Protein AF-A0A6B8VX90-F1 (afdb_monomer)

pLDDT: mean 87.89, std 7.4, range [51.25, 94.88]

InterPro domains:
  IPR025962 SdpI/YhfL-like [PF13630] (30-97)

Foldseek 3Di:
DVVLLVVLQVLLVLLQCLQPPQLVDQPVPDDYLDDCLLNVDRQLVNQLSPQCNVLSNVLSVLSVVVSVCCVVVVNPCDPVNSVVSVVVSVVSVVVSNVSSSVRSVVRVVVVVD

Structure (mmCIF, N/CA/C/O backbone):
data_AF-A0A6B8VX90-F1
#
_entry.id   AF-A0A6B8VX90-F1
#
loop_
_atom_site.group_PDB
_atom_site.id
_atom_site.type_symbol
_atom_site.label_atom_id
_atom_site.label_alt_id
_atom_site.label_comp_id
_atom_site.label_asym_id
_atom_site.label_entity_id
_atom_site.label_seq_id
_atom_site.pdbx_PDB_ins_code
_atom_site.Cartn_x
_atom_site.Cartn_y
_atom_site.Cartn_z
_a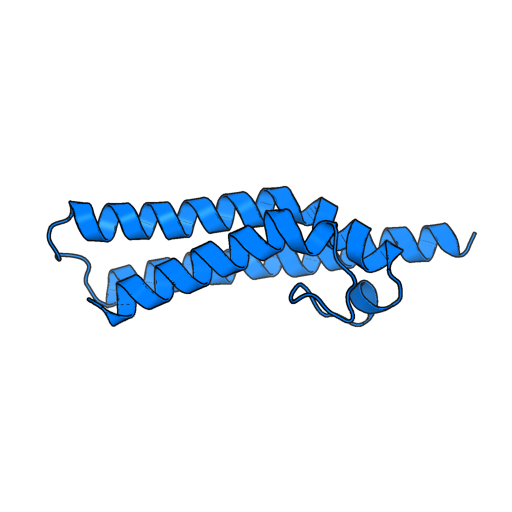tom_site.occupancy
_atom_site.B_iso_or_equiv
_atom_site.auth_seq_id
_atom_site.auth_comp_id
_atom_site.auth_asym_id
_atom_site.auth_atom_id
_atom_site.pdbx_PDB_model_num
ATOM 1 N N . MET A 1 1 ? -12.477 -4.027 19.685 1.00 77.56 1 MET A N 1
ATOM 2 C CA . MET A 1 1 ? -11.740 -2.747 19.701 1.00 77.56 1 MET A CA 1
ATOM 3 C C . MET A 1 1 ? -10.265 -2.928 19.371 1.00 77.56 1 MET A C 1
ATOM 5 O O . MET A 1 1 ? -9.896 -2.528 18.281 1.00 77.56 1 MET A O 1
ATOM 9 N N . ILE A 1 2 ? -9.462 -3.608 20.207 1.00 87.50 2 ILE A N 1
ATOM 10 C CA . ILE A 1 2 ? -8.032 -3.877 19.923 1.00 87.50 2 ILE A CA 1
ATOM 11 C C . ILE A 1 2 ? -7.839 -4.471 18.522 1.00 87.50 2 ILE A C 1
ATOM 13 O O . ILE A 1 2 ? -7.046 -3.961 17.744 1.00 87.50 2 ILE A O 1
ATOM 17 N N . PHE A 1 3 ? -8.643 -5.476 18.161 1.00 90.00 3 PHE A N 1
ATOM 18 C CA . PHE A 1 3 ? -8.629 -6.063 16.819 1.00 90.00 3 PHE A CA 1
ATOM 19 C C . PHE A 1 3 ? -8.833 -5.032 15.691 1.00 90.00 3 PHE A C 1
ATOM 21 O O . PHE A 1 3 ? -8.099 -5.045 14.707 1.00 90.00 3 PHE A O 1
ATOM 28 N N . MET A 1 4 ? -9.793 -4.113 15.840 1.00 90.31 4 MET A N 1
ATOM 29 C CA . MET A 1 4 ? -10.084 -3.081 14.836 1.00 90.31 4 MET A CA 1
ATOM 30 C C . MET A 1 4 ? -8.928 -2.086 14.729 1.00 90.31 4 MET A C 1
ATOM 32 O O . MET A 1 4 ? -8.474 -1.796 13.627 1.00 90.31 4 MET A O 1
ATOM 36 N N . THR A 1 5 ? -8.409 -1.625 15.870 1.00 91.62 5 THR A N 1
ATOM 37 C CA . THR A 1 5 ? -7.238 -0.745 15.953 1.00 91.62 5 THR A CA 1
ATOM 38 C C . THR A 1 5 ? -6.033 -1.376 15.263 1.00 91.62 5 THR A C 1
ATOM 40 O O . THR A 1 5 ? -5.449 -0.763 14.378 1.00 91.62 5 THR A O 1
ATOM 43 N N . VAL A 1 6 ? -5.691 -2.617 15.618 1.00 93.88 6 VAL A N 1
ATOM 44 C CA . VAL A 1 6 ? -4.562 -3.345 15.023 1.00 93.88 6 VAL A CA 1
ATOM 45 C C . VAL A 1 6 ? -4.759 -3.496 13.518 1.00 93.88 6 VAL A C 1
ATOM 47 O O . VAL A 1 6 ? -3.843 -3.204 12.759 1.00 93.88 6 VAL A O 1
ATOM 50 N N . THR A 1 7 ? -5.958 -3.873 13.073 1.00 94.06 7 THR A N 1
ATOM 51 C CA . THR A 1 7 ? -6.248 -4.057 11.645 1.00 94.06 7 THR A CA 1
ATOM 52 C C . THR A 1 7 ? -6.069 -2.757 10.858 1.00 94.06 7 THR A C 1
ATOM 54 O O . THR A 1 7 ? -5.338 -2.742 9.871 1.00 94.06 7 THR A O 1
ATOM 57 N N . LEU A 1 8 ? -6.683 -1.652 11.301 1.00 93.56 8 LEU A N 1
ATOM 58 C CA . LEU A 1 8 ? -6.570 -0.355 10.620 1.00 93.56 8 LEU A CA 1
ATOM 59 C C . LEU A 1 8 ? -5.127 0.158 10.615 1.00 93.56 8 LEU A C 1
ATOM 61 O O . LEU A 1 8 ? -4.667 0.659 9.593 1.00 93.56 8 LEU A O 1
ATOM 65 N N . THR A 1 9 ? -4.397 -0.014 11.720 1.00 94.81 9 THR A N 1
ATOM 66 C CA . THR A 1 9 ? -2.979 0.355 11.804 1.00 94.81 9 THR A CA 1
ATOM 67 C C . THR A 1 9 ? -2.130 -0.463 10.836 1.00 94.81 9 THR A C 1
ATOM 69 O O . THR A 1 9 ? -1.320 0.111 10.113 1.00 94.81 9 THR A O 1
ATOM 72 N N . LEU A 1 10 ? -2.315 -1.786 10.781 1.00 94.69 10 LEU A N 1
ATOM 73 C CA . LEU A 1 10 ? -1.551 -2.653 9.882 1.00 94.69 10 LEU A CA 1
ATOM 74 C C . LEU A 1 10 ? -1.813 -2.312 8.414 1.00 94.69 10 LEU A C 1
ATOM 76 O O . LEU A 1 10 ? -0.859 -2.187 7.649 1.00 94.69 10 LEU A O 1
ATOM 80 N N . PHE A 1 11 ? -3.073 -2.100 8.026 1.00 93.56 11 PHE A N 1
ATOM 81 C CA . PHE A 1 11 ? -3.391 -1.670 6.664 1.00 93.56 11 PHE A CA 1
ATOM 82 C C . PHE A 1 11 ? -2.831 -0.278 6.364 1.00 93.56 11 PHE A C 1
ATOM 84 O O . PHE A 1 11 ? -2.164 -0.107 5.346 1.00 93.56 11 PHE A O 1
ATOM 91 N N . GLY A 1 12 ? -3.013 0.698 7.258 1.00 93.12 12 GLY A N 1
ATOM 92 C CA . GLY A 1 12 ? -2.452 2.040 7.090 1.00 93.12 12 GLY A CA 1
ATOM 93 C C . GLY A 1 12 ? -0.935 2.017 6.883 1.00 93.12 12 GLY A C 1
ATOM 94 O O . GLY A 1 12 ? -0.429 2.617 5.936 1.00 93.12 12 GLY A O 1
ATOM 95 N N . LEU A 1 13 ? -0.207 1.257 7.707 1.00 94.88 13 LEU A N 1
ATOM 96 C CA . LEU A 1 13 ? 1.244 1.097 7.582 1.00 94.88 13 LEU A CA 1
ATOM 97 C C . LEU A 1 13 ? 1.649 0.366 6.300 1.00 94.88 13 LEU A C 1
ATOM 99 O O . LEU A 1 13 ? 2.597 0.790 5.642 1.00 94.88 13 LEU A O 1
ATOM 103 N N . LEU A 1 14 ? 0.935 -0.696 5.919 1.00 92.06 14 LEU A N 1
ATOM 104 C CA . LEU A 1 14 ? 1.198 -1.438 4.687 1.00 92.06 14 LEU A CA 1
ATOM 105 C C . LEU A 1 14 ? 1.065 -0.530 3.458 1.00 92.06 14 LEU A C 1
ATOM 107 O O . LEU A 1 14 ? 1.962 -0.483 2.618 1.00 92.06 14 LEU A O 1
ATOM 111 N N . PHE A 1 15 ? -0.026 0.231 3.369 1.00 91.56 15 PHE A N 1
ATOM 112 C CA . PHE A 1 15 ? -0.259 1.162 2.266 1.00 91.56 15 PHE A CA 1
ATOM 113 C C . PHE A 1 15 ? 0.732 2.326 2.268 1.00 91.56 15 PHE A C 1
ATOM 115 O O . PHE A 1 15 ? 1.232 2.707 1.210 1.00 91.56 15 PHE A O 1
ATOM 122 N N . LEU A 1 16 ? 1.110 2.833 3.442 1.00 92.69 16 LEU A N 1
ATOM 123 C CA . LEU A 1 16 ? 2.138 3.864 3.549 1.00 92.69 16 LEU A CA 1
ATOM 124 C C . LEU A 1 16 ? 3.504 3.342 3.085 1.00 92.69 16 LEU A C 1
ATOM 126 O O . LEU A 1 16 ? 4.221 4.030 2.359 1.00 92.69 16 LEU A O 1
ATOM 130 N N . PHE A 1 17 ? 3.846 2.107 3.451 1.00 90.81 17 PHE A N 1
ATOM 131 C CA . PHE A 1 17 ? 5.069 1.446 3.011 1.00 90.81 17 PHE A CA 1
ATOM 132 C C . PHE A 1 17 ? 5.081 1.231 1.492 1.00 90.81 17 PHE A C 1
ATOM 134 O O . PHE A 1 17 ? 6.063 1.570 0.829 1.00 90.81 17 PHE A O 1
ATOM 141 N N . MET A 1 18 ? 3.983 0.731 0.918 1.00 87.88 18 MET A N 1
ATOM 142 C CA . MET A 1 18 ? 3.839 0.587 -0.536 1.00 87.88 18 MET A CA 1
ATOM 143 C C . MET A 1 18 ? 3.895 1.938 -1.259 1.00 87.88 18 MET A C 1
ATOM 145 O O . MET A 1 18 ? 4.391 2.017 -2.381 1.00 87.88 18 MET A O 1
ATOM 149 N N . GLY A 1 19 ? 3.416 3.005 -0.619 1.00 87.62 19 GLY A N 1
ATOM 150 C CA . GLY A 1 19 ? 3.471 4.364 -1.140 1.00 87.62 19 GLY A CA 1
ATOM 151 C C . GLY A 1 19 ? 4.875 4.966 -1.117 1.00 87.62 19 GLY A C 1
ATOM 152 O O . GLY A 1 19 ? 5.322 5.524 -2.113 1.00 87.62 19 GLY A O 1
ATOM 153 N N . LEU A 1 20 ? 5.595 4.859 -0.001 1.00 89.31 20 LEU A N 1
ATOM 154 C CA . LEU A 1 20 ? 6.831 5.619 0.224 1.00 89.31 20 LEU A CA 1
ATOM 155 C C . LEU A 1 20 ? 8.114 4.805 0.026 1.00 89.31 20 LEU A C 1
ATOM 157 O O . LEU A 1 20 ? 9.143 5.362 -0.365 1.00 89.31 20 LEU A O 1
ATOM 161 N N . VAL A 1 21 ? 8.071 3.501 0.305 1.00 86.81 21 VAL A N 1
ATOM 162 C CA . VAL A 1 21 ? 9.265 2.647 0.394 1.00 86.81 21 VAL A CA 1
ATOM 163 C C . VAL A 1 21 ? 9.389 1.724 -0.816 1.00 86.81 21 VAL A C 1
ATOM 165 O O . VAL A 1 21 ? 10.443 1.704 -1.455 1.00 86.81 21 VAL A O 1
ATOM 168 N N . ALA A 1 22 ? 8.315 1.022 -1.193 1.00 83.62 22 ALA A N 1
ATOM 169 C CA . ALA A 1 22 ? 8.326 0.099 -2.334 1.00 83.62 22 ALA A CA 1
ATOM 170 C C . ALA A 1 22 ? 8.845 0.713 -3.660 1.00 83.62 22 ALA A C 1
ATOM 172 O O . ALA A 1 22 ? 9.637 0.044 -4.326 1.00 83.62 22 ALA A O 1
ATOM 173 N N . PRO A 1 23 ? 8.552 1.983 -4.028 1.00 82.62 23 PRO A N 1
ATOM 174 C CA . PRO A 1 23 ? 9.050 2.586 -5.274 1.00 82.62 23 PRO A CA 1
ATOM 175 C C . PRO A 1 23 ? 10.575 2.745 -5.350 1.00 82.62 23 PRO A C 1
ATOM 177 O O . PRO A 1 23 ? 11.124 2.980 -6.427 1.00 82.62 23 PRO A O 1
ATOM 180 N N . ARG A 1 24 ? 11.262 2.673 -4.204 1.00 84.62 24 ARG A N 1
ATOM 181 C CA . ARG A 1 24 ? 12.725 2.777 -4.088 1.00 84.62 24 ARG A CA 1
ATOM 182 C C . ARG A 1 24 ? 13.390 1.406 -3.938 1.00 84.62 24 ARG A C 1
ATOM 184 O O . ARG A 1 24 ? 14.607 1.302 -4.072 1.00 84.62 24 ARG A O 1
ATOM 191 N N . GLY A 1 25 ? 12.595 0.380 -3.646 1.00 80.06 25 GLY A N 1
ATOM 192 C CA . GLY A 1 25 ? 13.044 -0.970 -3.349 1.00 80.06 25 GLY A CA 1
ATOM 193 C C . GLY A 1 25 ? 13.308 -1.836 -4.579 1.00 80.06 25 GLY A C 1
ATOM 194 O O . GLY A 1 25 ? 13.089 -1.442 -5.725 1.00 80.06 25 GLY A O 1
ATOM 195 N N . ASP A 1 26 ? 13.796 -3.040 -4.301 1.00 79.38 26 ASP A N 1
ATOM 196 C CA . ASP A 1 26 ? 13.919 -4.148 -5.247 1.00 79.38 26 ASP A CA 1
ATOM 197 C C . ASP A 1 26 ? 12.740 -5.114 -5.049 1.00 79.38 26 ASP A C 1
ATOM 199 O O . ASP A 1 26 ? 12.450 -5.501 -3.913 1.00 79.38 26 ASP A O 1
ATOM 203 N N . TYR A 1 27 ? 12.106 -5.536 -6.144 1.00 81.12 27 TYR A N 1
ATOM 204 C CA . TYR A 1 27 ? 10.988 -6.483 -6.142 1.00 81.12 27 TYR A CA 1
ATOM 205 C C . TYR A 1 27 ? 11.319 -7.814 -5.452 1.00 81.12 27 TYR A C 1
ATOM 207 O O . TYR A 1 27 ? 10.424 -8.505 -4.978 1.00 81.12 27 TYR A O 1
ATOM 215 N N . ARG A 1 28 ? 12.604 -8.179 -5.344 1.00 82.38 28 ARG A N 1
ATOM 216 C CA . ARG A 1 28 ? 13.041 -9.401 -4.642 1.00 82.38 28 ARG A CA 1
ATOM 217 C C . ARG A 1 28 ? 13.036 -9.285 -3.119 1.00 82.38 28 ARG A C 1
ATOM 219 O O . ARG A 1 28 ? 13.107 -10.302 -2.437 1.00 82.38 28 ARG A O 1
ATOM 226 N N . LYS A 1 29 ? 13.040 -8.063 -2.580 1.00 82.12 29 LYS A N 1
ATOM 227 C CA . LYS A 1 29 ? 13.241 -7.797 -1.143 1.00 82.12 29 LYS A CA 1
ATOM 228 C C . LYS A 1 29 ? 12.085 -7.041 -0.497 1.00 82.12 29 LYS A C 1
ATOM 230 O O . LYS A 1 29 ? 11.959 -7.079 0.723 1.00 82.12 29 LYS A O 1
ATOM 235 N N . PHE A 1 30 ? 11.284 -6.327 -1.285 1.00 78.94 30 PHE A N 1
ATOM 236 C CA . PHE A 1 30 ? 10.252 -5.434 -0.773 1.00 78.94 30 PHE A CA 1
ATOM 237 C C . PHE A 1 30 ? 8.850 -5.979 -1.061 1.00 78.94 30 PHE A C 1
ATOM 239 O O . PHE A 1 30 ? 8.585 -6.404 -2.184 1.00 78.94 30 PHE A O 1
ATOM 246 N N . PRO A 1 31 ? 7.931 -5.946 -0.079 1.00 76.81 31 PRO A N 1
ATOM 247 C CA . PRO A 1 31 ? 6.527 -6.237 -0.333 1.00 76.81 31 PRO A CA 1
ATOM 248 C C . PRO A 1 31 ? 5.895 -5.136 -1.197 1.00 76.81 31 PRO A C 1
ATOM 250 O O . PRO A 1 31 ? 6.217 -3.953 -1.055 1.00 76.81 31 PRO A O 1
ATOM 253 N N . GLY A 1 32 ? 4.978 -5.532 -2.080 1.00 81.62 32 GLY A N 1
ATOM 254 C CA . GLY A 1 32 ? 4.293 -4.635 -3.005 1.00 81.62 32 GLY A CA 1
ATOM 255 C C . GLY A 1 32 ? 3.389 -5.389 -3.980 1.00 81.62 32 GLY A C 1
ATOM 256 O O . GLY A 1 32 ? 2.995 -6.530 -3.731 1.00 81.62 32 GLY A O 1
ATOM 257 N N . ILE A 1 33 ? 3.052 -4.743 -5.096 1.00 84.31 33 ILE A N 1
ATOM 258 C CA . ILE A 1 33 ? 2.262 -5.341 -6.176 1.00 84.31 33 ILE A CA 1
ATOM 259 C C . ILE A 1 33 ? 3.137 -6.375 -6.884 1.00 84.31 33 ILE A C 1
ATOM 261 O O . ILE A 1 33 ? 3.982 -6.024 -7.707 1.00 84.31 33 ILE A O 1
ATOM 265 N N . ASN A 1 34 ? 2.918 -7.647 -6.559 1.00 86.69 34 ASN A N 1
ATOM 266 C CA . ASN A 1 34 ? 3.655 -8.779 -7.110 1.00 86.69 34 ASN A CA 1
ATOM 267 C C . ASN A 1 34 ? 2.839 -9.454 -8.211 1.00 86.69 34 ASN A C 1
ATOM 269 O O . ASN A 1 34 ? 2.032 -10.344 -7.951 1.00 86.69 34 ASN A O 1
ATOM 273 N N . THR A 1 35 ? 3.051 -9.027 -9.449 1.00 88.12 35 THR A N 1
ATOM 274 C CA . THR A 1 35 ? 2.515 -9.678 -10.644 1.00 88.12 35 THR A CA 1
ATOM 275 C C . THR A 1 35 ? 3.674 -10.082 -11.558 1.00 88.12 35 THR A C 1
ATOM 277 O O . THR A 1 35 ? 4.794 -9.581 -11.392 1.00 88.12 35 THR A O 1
ATOM 280 N N . PRO A 1 36 ? 3.450 -10.969 -12.545 1.00 89.12 36 PRO A N 1
ATOM 281 C CA . PRO A 1 36 ? 4.502 -11.342 -13.489 1.00 89.12 36 PRO A CA 1
ATOM 282 C C . PRO A 1 36 ? 5.111 -10.134 -14.216 1.00 89.12 36 PRO A C 1
ATOM 284 O O . PRO A 1 36 ? 6.312 -10.100 -14.452 1.00 89.12 36 PRO A O 1
ATOM 287 N N . THR A 1 37 ? 4.310 -9.105 -14.506 1.00 89.44 37 THR A N 1
ATOM 288 C CA . THR A 1 37 ? 4.767 -7.887 -15.191 1.00 89.44 37 THR A CA 1
ATOM 289 C C . THR A 1 37 ? 5.560 -6.964 -14.272 1.00 89.44 37 THR A C 1
ATOM 291 O O . THR A 1 37 ? 6.583 -6.424 -14.679 1.00 89.44 37 THR A O 1
ATOM 294 N N . THR A 1 38 ? 5.134 -6.779 -13.018 1.00 87.94 38 THR A N 1
ATOM 295 C CA . THR A 1 38 ? 5.833 -5.871 -12.089 1.00 87.94 38 THR A CA 1
ATOM 296 C C . THR A 1 38 ? 7.129 -6.460 -11.544 1.00 87.94 38 THR A C 1
ATOM 298 O O . THR A 1 38 ? 8.012 -5.709 -11.143 1.00 87.94 38 THR A O 1
ATOM 301 N N . THR A 1 39 ? 7.258 -7.788 -11.536 1.00 90.69 39 THR A N 1
ATOM 302 C CA . THR A 1 39 ? 8.458 -8.498 -11.064 1.00 90.69 39 THR A CA 1
ATOM 303 C C . THR A 1 39 ? 9.417 -8.892 -12.194 1.00 90.69 39 THR A C 1
ATOM 305 O O . THR A 1 39 ? 10.484 -9.437 -11.920 1.00 90.69 39 THR A O 1
ATOM 308 N N . ALA A 1 40 ? 9.086 -8.578 -13.453 1.00 88.75 40 ALA A N 1
ATOM 309 C CA . ALA A 1 40 ? 9.916 -8.888 -14.619 1.00 88.75 40 ALA A CA 1
ATOM 310 C C . ALA A 1 40 ? 11.287 -8.191 -14.582 1.00 88.75 40 ALA A C 1
ATOM 312 O O . ALA A 1 40 ? 12.307 -8.780 -14.940 1.00 88.75 40 ALA A O 1
ATOM 313 N N . SER A 1 41 ? 11.332 -6.936 -14.129 1.00 90.19 41 SER A N 1
ATOM 314 C CA . SER A 1 41 ? 12.573 -6.175 -14.002 1.00 90.19 41 SER A CA 1
ATOM 315 C C . SER A 1 41 ? 12.494 -5.159 -12.866 1.00 90.19 41 SER A C 1
ATOM 317 O O . SER A 1 41 ? 11.418 -4.769 -12.406 1.00 90.19 41 SER A O 1
ATOM 319 N N . LYS A 1 42 ? 13.661 -4.685 -12.412 1.00 89.00 42 LYS A N 1
ATOM 320 C CA . LYS A 1 42 ? 13.736 -3.611 -11.411 1.00 89.00 42 LYS A CA 1
ATOM 321 C C . LYS A 1 42 ? 13.098 -2.316 -11.933 1.00 89.00 42 LYS A C 1
ATOM 323 O O . LYS A 1 42 ? 12.487 -1.591 -11.153 1.00 89.00 42 LYS A O 1
ATOM 328 N N . GLY A 1 43 ? 13.212 -2.045 -13.233 1.00 88.69 43 GLY A N 1
ATOM 329 C CA . GLY A 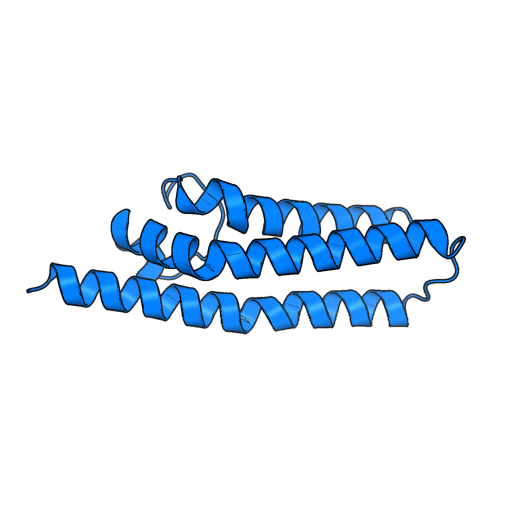1 43 ? 12.587 -0.890 -13.875 1.00 88.69 43 GLY A CA 1
ATOM 330 C C . GLY A 1 43 ? 11.061 -0.985 -13.888 1.00 88.69 43 GLY A C 1
ATOM 331 O O . GLY A 1 43 ? 10.395 -0.059 -13.427 1.00 88.69 43 GLY A O 1
ATOM 332 N N . ALA A 1 44 ? 10.508 -2.139 -14.276 1.00 89.75 44 ALA A N 1
ATOM 333 C CA . ALA A 1 44 ? 9.065 -2.391 -14.262 1.00 89.75 44 ALA A CA 1
ATOM 334 C C . ALA A 1 44 ? 8.469 -2.273 -12.847 1.00 89.75 44 ALA A C 1
ATOM 336 O O . ALA A 1 44 ? 7.421 -1.650 -12.654 1.00 89.75 44 ALA A O 1
ATOM 337 N N . TRP A 1 45 ? 9.182 -2.787 -11.839 1.00 92.25 45 TRP A N 1
ATOM 338 C CA . TRP A 1 45 ? 8.818 -2.626 -10.431 1.00 92.25 45 TRP A CA 1
ATOM 339 C C . TRP A 1 45 ? 8.728 -1.156 -10.019 1.00 92.25 45 TRP A C 1
ATOM 341 O O . TRP A 1 45 ? 7.725 -0.727 -9.440 1.00 92.25 45 TRP A O 1
ATOM 351 N N . GLN A 1 46 ? 9.779 -0.383 -10.309 1.00 91.31 46 GLN A N 1
ATOM 352 C CA . GLN A 1 46 ? 9.844 1.028 -9.946 1.00 91.31 46 GLN A CA 1
ATOM 353 C C . GLN A 1 46 ? 8.798 1.849 -10.699 1.00 91.31 46 GLN A C 1
ATOM 355 O O . GLN A 1 46 ? 8.170 2.710 -10.089 1.00 91.31 46 GLN A O 1
ATOM 360 N N . ALA A 1 47 ? 8.567 1.570 -11.983 1.00 90.88 47 ALA A N 1
ATOM 361 C CA . ALA A 1 47 ? 7.543 2.232 -12.786 1.00 90.88 47 ALA A CA 1
ATOM 362 C C . ALA A 1 47 ? 6.140 2.008 -12.203 1.00 90.88 47 ALA A C 1
ATOM 364 O O . ALA A 1 47 ? 5.409 2.972 -11.956 1.00 90.88 47 ALA A O 1
ATOM 365 N N . ALA A 1 48 ? 5.794 0.756 -11.892 1.00 91.94 48 ALA A N 1
ATOM 366 C CA . ALA A 1 48 ? 4.530 0.417 -11.249 1.00 91.94 48 ALA A CA 1
ATOM 367 C C . ALA A 1 48 ? 4.356 1.151 -9.914 1.00 91.94 48 ALA A C 1
ATOM 369 O O . ALA A 1 48 ? 3.388 1.889 -9.728 1.00 91.94 48 ALA A O 1
ATOM 370 N N . HIS A 1 49 ? 5.318 1.000 -9.002 1.00 91.81 49 HIS A N 1
ATOM 371 C CA . HIS A 1 49 ? 5.200 1.513 -7.639 1.00 91.81 49 HIS A CA 1
ATOM 372 C C . HIS A 1 49 ? 5.304 3.035 -7.557 1.00 91.81 49 HIS A C 1
AT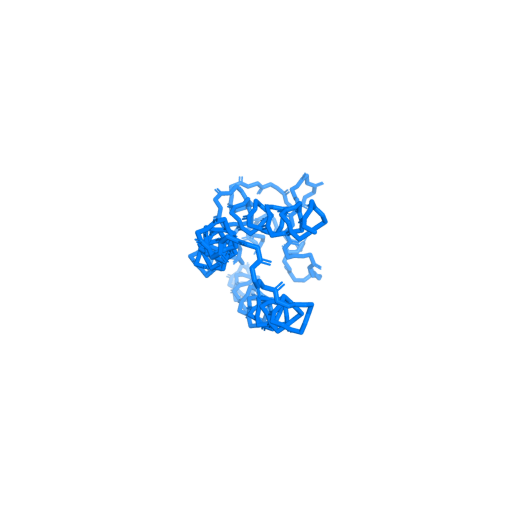OM 374 O O . HIS A 1 49 ? 4.630 3.631 -6.723 1.00 91.81 49 HIS A O 1
ATOM 380 N N . ARG A 1 50 ? 6.070 3.697 -8.435 1.00 90.94 50 ARG A N 1
ATOM 381 C CA . ARG A 1 50 ? 6.056 5.168 -8.535 1.00 90.94 50 ARG A CA 1
ATOM 382 C C . ARG A 1 50 ? 4.698 5.679 -8.997 1.00 90.94 50 ARG A C 1
ATOM 384 O O . ARG A 1 50 ? 4.204 6.642 -8.425 1.00 90.94 50 ARG A O 1
ATOM 391 N N . THR A 1 51 ? 4.082 5.009 -9.971 1.00 91.75 51 THR A N 1
ATOM 392 C CA . THR A 1 51 ? 2.773 5.409 -10.509 1.00 91.75 51 THR A CA 1
ATOM 393 C C . THR A 1 51 ? 1.675 5.288 -9.455 1.00 91.75 51 THR A C 1
ATOM 395 O O . THR A 1 51 ? 0.839 6.177 -9.315 1.00 91.75 51 THR A O 1
ATOM 398 N N . VAL A 1 52 ? 1.689 4.211 -8.668 1.00 92.88 52 VAL A N 1
ATOM 399 C CA . VAL A 1 52 ? 0.663 3.978 -7.640 1.00 92.88 52 VAL A CA 1
ATOM 400 C C . VAL A 1 52 ? 1.010 4.562 -6.269 1.00 92.88 52 VAL A C 1
ATOM 402 O O . VAL A 1 52 ? 0.191 4.488 -5.356 1.00 92.88 52 VAL A O 1
ATOM 405 N N . SER A 1 53 ? 2.202 5.147 -6.111 1.00 92.06 53 SER A N 1
ATOM 406 C CA . SER A 1 53 ? 2.718 5.671 -4.839 1.00 92.06 53 SER A CA 1
ATOM 407 C C . SER A 1 53 ? 1.730 6.634 -4.186 1.00 92.06 53 SER A C 1
ATOM 409 O O . SER A 1 53 ? 1.305 6.420 -3.051 1.00 92.06 53 SER A O 1
ATOM 411 N N . THR A 1 54 ? 1.290 7.642 -4.940 1.00 90.38 54 THR A N 1
ATOM 412 C CA . THR A 1 54 ? 0.337 8.653 -4.476 1.00 90.38 54 THR A CA 1
ATOM 413 C C . THR A 1 54 ? -0.997 8.033 -4.064 1.00 90.38 54 THR A C 1
ATOM 415 O O . THR A 1 54 ? -1.543 8.390 -3.022 1.00 90.38 54 THR A O 1
ATOM 418 N N . ILE A 1 55 ? -1.501 7.064 -4.834 1.00 91.38 55 ILE A N 1
ATOM 419 C CA . ILE A 1 55 ? -2.768 6.383 -4.535 1.00 91.38 55 ILE A CA 1
ATOM 420 C C . ILE A 1 55 ? -2.644 5.591 -3.228 1.00 91.38 55 ILE A C 1
ATOM 422 O O . ILE A 1 55 ? -3.494 5.712 -2.350 1.00 91.38 55 ILE A O 1
ATOM 426 N N . ASN A 1 56 ? -1.553 4.844 -3.057 1.00 91.50 56 ASN A N 1
ATOM 427 C CA . ASN A 1 56 ? -1.281 4.095 -1.833 1.00 91.50 56 ASN A CA 1
ATOM 428 C C . ASN A 1 56 ? -1.156 5.011 -0.605 1.00 91.50 56 ASN A C 1
ATOM 430 O O . ASN A 1 56 ? -1.666 4.668 0.460 1.00 91.50 56 ASN A O 1
ATOM 434 N N . VAL A 1 57 ? -0.557 6.199 -0.743 1.00 92.69 57 VAL A N 1
ATOM 435 C CA . VAL A 1 57 ? -0.520 7.196 0.342 1.00 92.69 57 VAL A CA 1
ATOM 436 C C . VAL A 1 57 ? -1.929 7.674 0.706 1.00 92.69 57 VAL A C 1
ATOM 438 O O . VAL A 1 57 ? -2.256 7.736 1.890 1.00 92.69 57 VAL A O 1
ATOM 441 N N . PHE A 1 58 ? -2.795 7.952 -0.272 1.00 92.75 58 PHE A N 1
ATOM 442 C CA . PHE A 1 58 ? -4.183 8.333 0.014 1.00 92.75 58 PHE A CA 1
ATOM 443 C C . PHE A 1 58 ? -4.975 7.216 0.703 1.00 92.75 58 PHE A C 1
ATOM 445 O O . PHE A 1 58 ? -5.726 7.491 1.639 1.00 92.75 58 PHE A O 1
ATOM 452 N N . ILE A 1 59 ? -4.766 5.955 0.314 1.00 92.44 59 ILE A N 1
ATOM 453 C CA . ILE A 1 59 ? -5.379 4.804 0.993 1.00 92.44 59 ILE A CA 1
ATOM 454 C C . ILE A 1 59 ? -4.858 4.684 2.436 1.00 92.44 59 ILE A C 1
ATOM 456 O O . ILE A 1 59 ? -5.632 4.429 3.358 1.00 92.44 59 ILE A O 1
ATOM 460 N N . ALA A 1 60 ? -3.565 4.925 2.671 1.00 94.25 60 ALA A N 1
ATOM 461 C CA . ALA A 1 60 ? -3.010 4.944 4.023 1.00 94.25 60 ALA A CA 1
ATOM 462 C C . ALA A 1 60 ? -3.659 6.033 4.892 1.00 94.25 60 ALA A C 1
ATOM 464 O O . ALA A 1 60 ? -4.071 5.760 6.020 1.00 94.25 60 ALA A O 1
ATOM 465 N N . ILE A 1 61 ? -3.808 7.249 4.351 1.00 94.44 61 ILE A N 1
ATOM 466 C CA . ILE A 1 61 ? -4.498 8.361 5.023 1.00 94.44 61 ILE A CA 1
ATOM 467 C C . ILE A 1 61 ? -5.945 7.981 5.347 1.00 94.44 61 ILE A C 1
ATOM 469 O O . ILE A 1 61 ? -6.405 8.262 6.449 1.00 94.44 61 ILE A O 1
ATOM 473 N N . TYR A 1 62 ? -6.647 7.297 4.440 1.00 94.69 62 TYR A N 1
ATOM 474 C CA . TYR A 1 62 ? -7.998 6.794 4.691 1.00 94.69 62 TYR A CA 1
ATOM 475 C C . TYR A 1 62 ? -8.054 5.859 5.911 1.00 94.69 62 TYR A C 1
ATOM 477 O O . TYR A 1 62 ? -8.870 6.068 6.811 1.00 94.69 62 TYR A O 1
ATOM 485 N N . PHE A 1 63 ? -7.155 4.872 5.995 1.00 94.56 63 PHE A N 1
ATOM 486 C CA . PHE A 1 63 ? -7.108 3.949 7.134 1.00 94.56 63 PHE A CA 1
ATOM 487 C C . PHE A 1 63 ? -6.728 4.643 8.448 1.00 94.56 63 PHE A C 1
ATOM 489 O O . PHE A 1 63 ? -7.340 4.366 9.481 1.00 94.56 63 PHE A O 1
ATOM 496 N N . PHE A 1 64 ? -5.771 5.576 8.427 1.00 94.69 64 PHE A N 1
ATOM 497 C CA . PHE A 1 64 ? -5.419 6.355 9.617 1.00 94.69 64 PHE A CA 1
ATOM 498 C C . PHE A 1 64 ? -6.523 7.336 10.029 1.00 94.69 64 PHE A C 1
ATOM 500 O O . PHE A 1 64 ? -6.756 7.525 11.221 1.00 94.69 64 PHE A O 1
ATOM 507 N N . GLY A 1 65 ? -7.256 7.905 9.073 1.00 92.56 65 GLY A N 1
ATOM 508 C CA . GLY A 1 65 ? -8.441 8.719 9.336 1.00 92.56 65 GLY A CA 1
ATOM 509 C C . GLY A 1 65 ? -9.551 7.905 10.000 1.00 92.56 65 GLY A C 1
ATOM 510 O O . GLY A 1 65 ? -10.108 8.330 11.011 1.00 92.56 65 GLY A O 1
ATOM 511 N N . ALA A 1 66 ? -9.813 6.692 9.503 1.00 90.94 66 ALA A N 1
ATOM 512 C CA . ALA A 1 66 ? -10.750 5.758 10.126 1.00 90.94 66 ALA A CA 1
ATOM 513 C C . ALA A 1 66 ? -10.306 5.341 11.539 1.00 90.94 66 ALA A C 1
ATOM 515 O O . ALA A 1 66 ? -11.136 5.236 12.442 1.00 90.94 66 ALA A O 1
ATOM 516 N N . LEU A 1 67 ? -9.000 5.148 11.751 1.00 91.75 67 LEU A N 1
ATOM 517 C CA . LEU A 1 67 ? -8.429 4.900 13.073 1.00 91.75 67 LEU A CA 1
ATOM 518 C C . LEU A 1 67 ? -8.666 6.096 14.007 1.00 91.75 67 LEU A C 1
ATOM 520 O O . LEU A 1 67 ? -9.134 5.904 15.125 1.00 91.75 67 LEU A O 1
ATOM 524 N N . GLY A 1 68 ? -8.408 7.323 13.551 1.00 88.50 68 GLY A N 1
ATOM 525 C CA . GLY A 1 68 ? -8.690 8.541 14.316 1.00 88.50 68 GLY A CA 1
ATOM 526 C C . GLY A 1 68 ? -10.170 8.666 14.684 1.00 88.50 68 GLY A C 1
ATOM 527 O O . GLY A 1 68 ? -10.499 8.904 15.844 1.00 88.50 68 GLY A O 1
ATOM 528 N N . ALA A 1 69 ? -11.071 8.410 13.732 1.00 88.00 69 ALA A N 1
ATO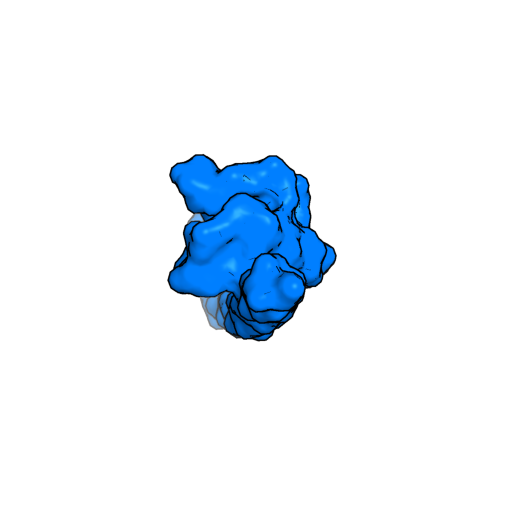M 529 C CA . ALA A 1 69 ? -12.513 8.406 13.971 1.00 88.00 69 ALA A CA 1
ATOM 530 C C . ALA A 1 69 ? -12.938 7.339 14.995 1.00 88.00 69 ALA A C 1
ATOM 532 O O . ALA A 1 69 ? -13.783 7.615 15.844 1.00 88.00 69 ALA A O 1
ATOM 533 N N . LEU A 1 70 ? -12.327 6.148 14.966 1.00 86.50 70 LEU A N 1
ATOM 534 C CA . LEU A 1 70 ? -12.568 5.091 15.955 1.00 86.50 70 LEU A CA 1
ATOM 535 C C . LEU A 1 70 ? -12.230 5.550 17.380 1.00 86.50 70 LEU A C 1
ATOM 537 O O . LEU A 1 70 ? -12.980 5.245 18.308 1.00 86.50 70 LEU A O 1
ATOM 541 N N . TRP A 1 71 ? -11.126 6.281 17.548 1.00 85.38 71 TRP A N 1
ATOM 542 C CA . TRP A 1 71 ? -10.710 6.823 18.844 1.00 85.38 71 TRP A CA 1
ATOM 543 C C . TRP A 1 71 ? -11.571 8.011 19.294 1.00 85.38 71 TRP A C 1
ATOM 545 O O . TRP A 1 71 ? -11.901 8.103 20.474 1.00 85.38 71 TRP A O 1
ATOM 555 N N . LEU A 1 72 ? -11.977 8.888 18.369 1.00 85.06 72 LEU A N 1
ATOM 556 C CA . LEU A 1 72 ? -12.804 10.064 18.667 1.00 85.06 72 LEU A CA 1
ATOM 557 C C . LEU A 1 72 ? -14.264 9.714 18.981 1.00 85.06 72 LEU A C 1
ATOM 559 O O . LEU A 1 72 ? -14.875 10.354 19.829 1.00 85.06 72 LEU A O 1
ATOM 563 N N . ALA A 1 73 ? -14.826 8.688 18.341 1.00 76.31 73 ALA A N 1
ATOM 564 C CA . ALA A 1 73 ? -16.226 8.292 18.512 1.00 76.31 73 ALA A CA 1
ATOM 565 C C . ALA A 1 73 ? -16.510 7.507 19.811 1.00 76.31 73 ALA A C 1
ATOM 567 O O . ALA A 1 73 ? -17.540 6.836 19.903 1.00 76.31 73 ALA A O 1
ATOM 568 N N . SER A 1 74 ? -15.588 7.528 20.784 1.00 64.88 74 SER A N 1
ATOM 569 C CA . SER A 1 74 ? -15.723 6.881 22.099 1.00 64.88 74 SER A CA 1
ATOM 570 C C . SER A 1 74 ? -16.333 5.469 22.036 1.00 64.88 74 SER A C 1
ATOM 572 O O . SER A 1 74 ? -17.196 5.120 22.836 1.00 64.88 74 SER A O 1
ATOM 574 N N . PHE A 1 75 ? -15.871 4.647 21.083 1.00 60.62 75 PHE A N 1
ATOM 575 C CA . PHE A 1 75 ? -16.207 3.220 20.933 1.00 60.62 75 PHE A CA 1
ATOM 576 C C . PHE A 1 75 ? -17.533 2.840 20.249 1.00 60.62 75 PHE A C 1
ATOM 578 O O . PHE A 1 75 ? -17.886 1.662 20.266 1.00 60.62 75 PHE A O 1
ATOM 585 N N . GLN A 1 76 ? -18.240 3.751 19.570 1.00 69.50 76 GLN A N 1
ATOM 586 C CA . GLN A 1 76 ? -19.526 3.403 18.928 1.00 69.50 76 GLN A CA 1
ATOM 587 C C . GLN A 1 76 ? -19.444 2.812 17.506 1.00 69.50 76 GLN A C 1
ATOM 589 O O . GLN A 1 76 ? -20.475 2.566 16.876 1.00 69.50 76 GLN A O 1
ATOM 594 N N . ILE A 1 77 ? -18.250 2.531 16.972 1.00 77.12 77 ILE A N 1
ATOM 595 C CA . ILE A 1 77 ? -18.139 1.878 15.658 1.00 77.12 77 ILE A CA 1
ATOM 596 C C . ILE A 1 77 ? -18.622 0.427 15.762 1.00 77.12 77 ILE A C 1
ATOM 598 O O . ILE A 1 77 ? -17.965 -0.440 16.340 1.00 77.12 77 ILE A O 1
ATOM 602 N N . THR A 1 78 ? -19.778 0.155 15.156 1.00 84.69 78 THR A N 1
ATOM 603 C CA . THR A 1 78 ? -20.323 -1.201 15.059 1.00 84.69 78 THR A CA 1
ATOM 604 C C . THR A 1 78 ? -19.452 -2.086 14.164 1.00 84.69 78 THR A C 1
ATOM 606 O O . THR A 1 78 ? -18.765 -1.608 13.257 1.00 84.69 78 THR A O 1
ATOM 609 N N . GLY A 1 79 ? -19.538 -3.408 14.346 1.00 85.38 79 GLY A N 1
ATOM 610 C CA . GLY A 1 79 ? -18.855 -4.366 13.468 1.00 85.38 79 GLY A CA 1
ATOM 611 C C . GLY A 1 79 ? -19.216 -4.202 11.984 1.00 85.38 79 GLY A C 1
ATOM 612 O O . GLY A 1 79 ? -18.360 -4.399 11.126 1.00 85.38 79 GLY A O 1
ATOM 613 N N . ARG A 1 80 ? -20.445 -3.761 11.673 1.00 89.38 80 ARG A N 1
ATOM 614 C CA . ARG A 1 80 ? -20.890 -3.484 10.295 1.00 89.38 80 ARG A CA 1
ATOM 615 C C . ARG A 1 80 ? -20.168 -2.281 9.694 1.00 89.38 80 ARG A C 1
ATOM 617 O O . ARG A 1 80 ? -19.690 -2.363 8.569 1.00 89.38 80 ARG A O 1
ATOM 624 N N . THR A 1 81 ? -20.054 -1.189 10.448 1.00 88.31 81 THR A N 1
ATOM 625 C CA . THR A 1 81 ? -19.329 0.014 10.017 1.00 88.31 81 THR A CA 1
ATOM 626 C C . THR A 1 81 ? -17.850 -0.293 9.799 1.00 88.31 81 THR A C 1
ATOM 628 O O . THR A 1 81 ? -17.286 0.086 8.778 1.00 88.31 81 THR A O 1
ATOM 631 N N . PHE A 1 82 ? -17.236 -1.043 10.717 1.00 90.12 82 PHE A N 1
ATOM 632 C CA . PHE A 1 82 ? -15.855 -1.494 10.567 1.00 90.12 82 PHE A CA 1
ATOM 633 C C . PHE A 1 82 ? -15.663 -2.358 9.311 1.00 90.12 82 PHE A C 1
ATOM 635 O O . PHE A 1 82 ? -14.745 -2.114 8.532 1.00 90.12 82 PHE A O 1
ATOM 642 N N . PHE A 1 83 ? -16.557 -3.321 9.070 1.00 91.38 83 PHE A N 1
ATOM 643 C CA . PHE A 1 83 ? -16.509 -4.150 7.866 1.00 91.38 83 PHE A CA 1
ATOM 644 C C . PHE A 1 83 ? -16.661 -3.320 6.584 1.00 91.38 83 PHE A C 1
ATOM 646 O O . PHE A 1 83 ? -15.913 -3.525 5.631 1.00 91.38 83 PHE A O 1
ATOM 653 N N . ALA A 1 84 ? -17.568 -2.340 6.570 1.00 91.50 84 ALA A N 1
ATOM 654 C CA . ALA A 1 84 ? -17.738 -1.435 5.437 1.00 91.50 84 ALA A CA 1
ATOM 655 C C . ALA A 1 84 ? -16.463 -0.620 5.150 1.00 91.50 84 ALA A C 1
ATOM 657 O O . ALA A 1 84 ? -16.057 -0.520 3.995 1.00 91.50 84 ALA A O 1
ATOM 658 N N . ILE A 1 85 ? -15.791 -0.108 6.189 1.00 91.19 85 ILE A N 1
ATOM 659 C CA . ILE A 1 85 ? -14.506 0.601 6.058 1.00 91.19 85 ILE A CA 1
ATOM 660 C C . ILE A 1 85 ? -13.444 -0.305 5.422 1.00 91.19 85 ILE A C 1
ATOM 662 O O . ILE A 1 85 ? -12.754 0.100 4.486 1.00 91.19 85 ILE A O 1
ATOM 666 N N . LEU A 1 86 ? -13.336 -1.553 5.891 1.00 91.69 86 LEU A N 1
ATOM 667 C CA . LEU A 1 86 ? -12.395 -2.516 5.318 1.00 91.69 86 LEU A CA 1
ATOM 668 C C . LEU A 1 86 ? -12.701 -2.809 3.849 1.00 91.69 86 LEU A C 1
ATOM 670 O O . LEU A 1 86 ? -11.783 -2.825 3.034 1.00 91.69 86 LEU A O 1
ATOM 674 N N . MET A 1 87 ? -13.972 -3.015 3.501 1.00 93.69 87 MET A N 1
ATOM 675 C CA . MET A 1 87 ? -14.368 -3.285 2.118 1.00 93.69 87 MET A CA 1
ATOM 676 C C . MET A 1 87 ? -14.038 -2.117 1.196 1.00 93.69 87 MET A C 1
ATOM 678 O O . MET A 1 87 ? -13.482 -2.337 0.127 1.00 93.69 87 MET A O 1
ATOM 682 N N . VAL A 1 88 ? -14.308 -0.879 1.615 1.00 91.81 88 VAL A N 1
ATOM 683 C CA . VAL A 1 88 ? -13.958 0.311 0.828 1.00 91.81 88 VAL A CA 1
ATOM 684 C C . VAL A 1 88 ? -12.446 0.387 0.605 1.00 91.81 88 VAL A C 1
ATOM 686 O O . VAL A 1 88 ? -12.008 0.520 -0.537 1.00 91.81 88 VAL A O 1
ATOM 689 N N . GLY A 1 89 ? -11.642 0.228 1.660 1.00 86.81 89 GLY A N 1
ATOM 690 C CA . GLY A 1 89 ? -10.183 0.255 1.542 1.00 86.81 89 GLY A CA 1
ATOM 691 C C . GLY A 1 89 ? -9.618 -0.876 0.670 1.00 86.81 89 GLY A C 1
ATOM 692 O O . GLY A 1 89 ? -8.712 -0.646 -0.127 1.00 86.81 89 GLY A O 1
ATOM 693 N N . LEU A 1 90 ? -10.179 -2.086 0.760 1.00 86.06 90 LEU A N 1
ATOM 694 C CA . LEU A 1 90 ? -9.777 -3.223 -0.075 1.00 86.06 90 LEU A CA 1
ATOM 695 C C . LEU A 1 90 ? -10.195 -3.049 -1.539 1.00 86.06 90 LEU A C 1
ATOM 697 O O . LEU A 1 90 ? -9.420 -3.364 -2.439 1.00 86.06 90 LEU A O 1
ATOM 701 N N . LEU A 1 91 ? -11.385 -2.505 -1.802 1.00 90.44 91 LEU A N 1
ATOM 702 C CA . LEU A 1 91 ? -11.845 -2.225 -3.164 1.00 90.44 91 LEU A CA 1
ATOM 703 C C . LEU A 1 91 ? -10.981 -1.162 -3.852 1.00 90.44 91 LEU A C 1
ATOM 705 O O . LEU A 1 91 ? -10.740 -1.265 -5.054 1.00 90.44 91 LEU A O 1
ATOM 709 N N . MET A 1 92 ? -10.443 -0.196 -3.100 1.00 86.88 92 MET A N 1
ATOM 710 C CA . MET A 1 92 ? -9.476 0.779 -3.622 1.00 86.88 92 MET A CA 1
ATOM 711 C C . MET A 1 92 ? -8.143 0.145 -4.053 1.00 86.88 92 MET A C 1
ATOM 713 O O . MET A 1 92 ? -7.412 0.745 -4.839 1.00 86.88 92 MET A O 1
ATOM 717 N N . PHE A 1 93 ? -7.826 -1.075 -3.611 1.00 84.44 93 PHE A N 1
ATOM 718 C CA . PHE A 1 93 ? -6.595 -1.764 -4.002 1.00 84.44 93 PHE A CA 1
ATOM 719 C C . PHE A 1 93 ? -6.658 -2.385 -5.405 1.00 84.44 93 PHE A C 1
ATOM 721 O O . PHE A 1 93 ? -5.644 -2.486 -6.093 1.00 84.44 93 PHE A O 1
ATOM 728 N N . VAL A 1 94 ? -7.847 -2.763 -5.880 1.00 88.38 94 VAL A N 1
ATOM 729 C CA . VAL A 1 94 ? -8.025 -3.337 -7.224 1.00 88.38 94 VAL A CA 1
ATOM 730 C C . VAL A 1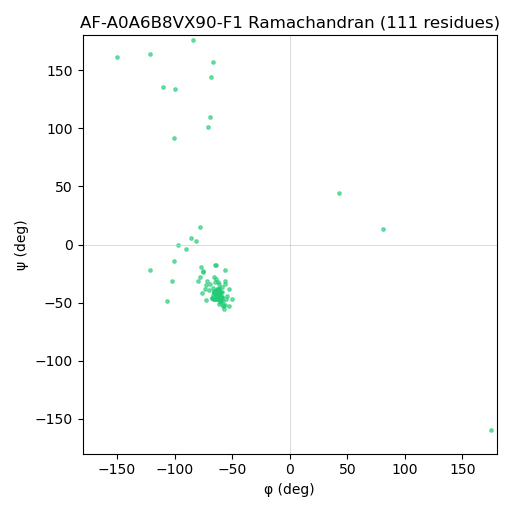 94 ? -7.522 -2.399 -8.337 1.00 88.38 94 VAL A C 1
ATOM 732 O O . VAL A 1 94 ? -6.684 -2.831 -9.135 1.00 88.38 94 VAL A O 1
ATOM 735 N N . PRO A 1 95 ? -7.945 -1.119 -8.414 1.00 87.94 95 PRO A N 1
ATOM 736 C CA . PRO A 1 95 ? -7.438 -0.208 -9.438 1.00 87.94 95 PRO A CA 1
ATOM 737 C C . PRO A 1 95 ? -5.937 0.063 -9.288 1.00 87.94 95 PRO A C 1
ATOM 739 O O . PRO A 1 95 ? -5.262 0.243 -10.297 1.00 87.94 95 PRO A O 1
ATOM 742 N N . VAL A 1 96 ? -5.393 0.022 -8.066 1.00 89.88 96 VAL A N 1
ATOM 743 C CA . VAL A 1 96 ? -3.948 0.141 -7.817 1.00 89.88 96 VAL A CA 1
ATOM 744 C C . VAL A 1 96 ? -3.176 -0.974 -8.527 1.00 89.88 96 VAL A C 1
ATOM 746 O O . VAL A 1 96 ? -2.220 -0.685 -9.243 1.00 89.88 96 VAL A O 1
ATOM 749 N N . ILE A 1 97 ? -3.617 -2.231 -8.415 1.00 90.12 97 ILE A N 1
ATOM 750 C CA . ILE A 1 97 ? -2.982 -3.355 -9.122 1.00 90.12 97 I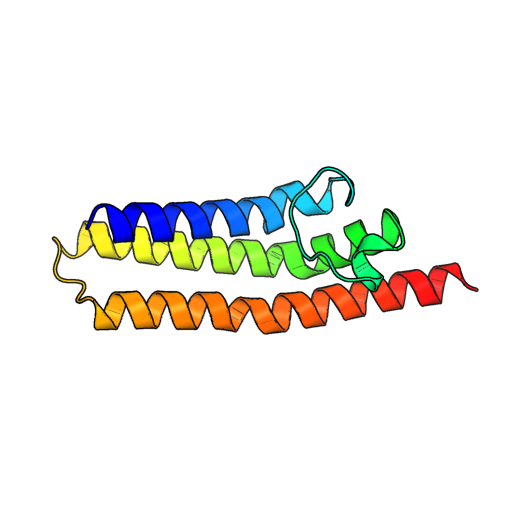LE A CA 1
ATOM 751 C C . ILE A 1 97 ? -3.049 -3.151 -10.640 1.00 90.12 97 ILE A C 1
ATOM 753 O O . ILE A 1 97 ? -2.044 -3.309 -11.333 1.00 90.12 97 ILE A O 1
ATOM 757 N N . LEU A 1 98 ? -4.220 -2.778 -11.166 1.00 92.50 98 LEU A N 1
ATOM 758 C CA . LEU A 1 98 ? -4.424 -2.606 -12.608 1.00 92.50 98 LEU A CA 1
ATOM 759 C C . LEU A 1 98 ? -3.555 -1.482 -13.184 1.00 92.50 98 LEU A C 1
ATOM 761 O O . LEU A 1 98 ? -2.926 -1.659 -14.228 1.00 92.50 98 LEU A O 1
ATOM 765 N N . VAL A 1 99 ? -3.498 -0.335 -12.505 1.00 92.62 99 VAL A N 1
ATOM 766 C CA . VAL A 1 99 ? -2.669 0.809 -12.908 1.00 92.62 99 VAL A CA 1
ATOM 767 C C . VAL A 1 99 ? -1.184 0.465 -12.795 1.00 92.62 99 VAL A C 1
ATOM 769 O O . VAL A 1 99 ? -0.428 0.741 -13.726 1.00 92.62 99 VAL A O 1
ATOM 772 N N . GLY A 1 100 ? -0.774 -0.199 -11.710 1.00 92.31 100 GLY A N 1
ATOM 773 C CA . GLY A 1 100 ? 0.601 -0.664 -11.526 1.00 92.31 100 GLY A CA 1
ATOM 774 C C . GLY A 1 100 ? 1.048 -1.615 -12.638 1.00 92.31 100 GLY A C 1
ATOM 775 O O . GLY A 1 100 ? 2.115 -1.421 -13.217 1.00 92.31 100 GLY A O 1
ATOM 776 N N . ASN A 1 101 ? 0.208 -2.587 -13.006 1.00 92.62 101 ASN A N 1
ATOM 777 C CA . ASN A 1 101 ? 0.493 -3.505 -14.112 1.00 92.62 101 ASN A CA 1
ATOM 778 C C . ASN A 1 101 ? 0.611 -2.793 -15.454 1.00 92.62 101 ASN A C 1
ATOM 780 O O . ASN A 1 101 ? 1.530 -3.087 -16.212 1.00 92.62 101 ASN A O 1
ATOM 784 N N . ARG A 1 102 ? -0.292 -1.853 -15.751 1.00 93.12 102 ARG A N 1
ATOM 785 C CA . ARG A 1 102 ? -0.229 -1.083 -17.001 1.00 93.12 102 ARG A CA 1
ATOM 786 C C . ARG A 1 102 ? 1.067 -0.280 -17.098 1.00 93.12 102 ARG A C 1
ATOM 788 O O . ARG A 1 102 ? 1.699 -0.303 -18.146 1.00 93.12 102 ARG A O 1
ATOM 795 N N . ALA A 1 103 ? 1.485 0.368 -16.013 1.00 92.12 103 ALA A N 1
ATOM 796 C CA . ALA A 1 103 ? 2.738 1.121 -15.978 1.00 92.12 103 ALA A CA 1
ATOM 797 C C . ALA A 1 103 ? 3.974 0.215 -16.134 1.00 92.12 103 ALA A C 1
ATOM 799 O O . ALA A 1 103 ? 4.899 0.560 -16.864 1.00 92.12 103 ALA A O 1
ATOM 800 N N . ALA A 1 104 ? 3.980 -0.960 -15.494 1.00 92.50 104 ALA A N 1
ATOM 801 C CA . ALA A 1 104 ? 5.034 -1.957 -15.693 1.00 92.50 104 ALA A CA 1
ATOM 802 C C . ALA A 1 104 ? 5.092 -2.450 -17.147 1.00 92.50 104 ALA A C 1
ATOM 804 O O . ALA A 1 104 ? 6.173 -2.513 -17.722 1.00 92.50 104 ALA A O 1
ATOM 805 N N . GLN A 1 105 ? 3.940 -2.751 -17.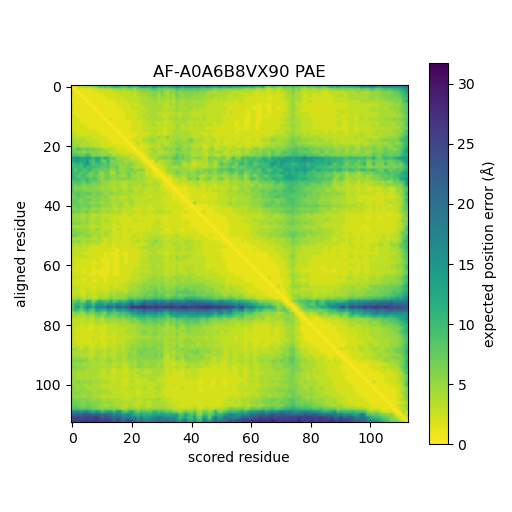751 1.00 93.31 105 GLN A N 1
ATOM 806 C CA . GLN A 1 105 ? 3.864 -3.205 -19.139 1.00 93.31 105 GLN A CA 1
ATOM 807 C C . GLN A 1 105 ? 4.395 -2.142 -20.108 1.00 93.31 105 GLN A C 1
ATOM 809 O O . GLN A 1 105 ? 5.236 -2.446 -20.943 1.00 93.31 105 GLN A O 1
ATOM 814 N N . GLN A 1 106 ? 3.979 -0.882 -19.941 1.00 92.62 106 GLN A N 1
ATOM 815 C CA . GLN A 1 106 ? 4.463 0.237 -20.758 1.00 92.62 106 GLN A CA 1
ATOM 816 C C . GLN A 1 106 ? 5.983 0.415 -20.678 1.00 92.62 106 GLN A C 1
ATOM 818 O O . GLN A 1 106 ? 6.613 0.758 -21.674 1.00 92.62 106 GLN A O 1
ATOM 823 N N . TYR A 1 107 ? 6.572 0.180 -19.502 1.00 92.50 107 TYR A N 1
ATOM 824 C CA . TYR A 1 107 ? 8.021 0.217 -19.331 1.00 92.50 107 TYR A CA 1
ATOM 825 C C . TYR A 1 107 ? 8.713 -0.906 -20.120 1.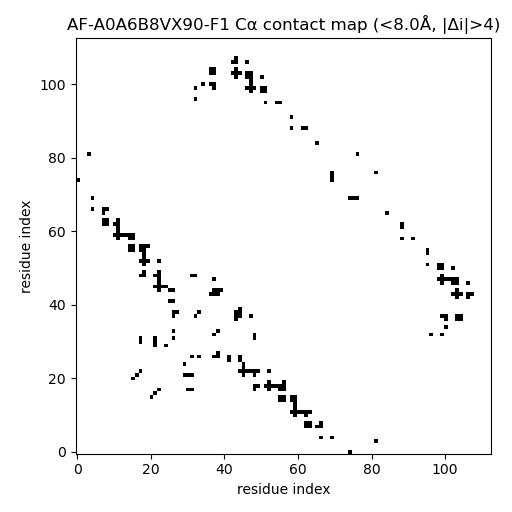00 92.50 107 TYR A C 1
ATOM 827 O O . TYR A 1 107 ? 9.670 -0.644 -20.842 1.00 92.50 107 TYR A O 1
ATOM 835 N N . LEU A 1 108 ? 8.209 -2.140 -20.018 1.00 91.50 108 LEU A N 1
ATOM 836 C CA . LEU A 1 108 ? 8.776 -3.301 -20.715 1.00 91.50 108 LEU A CA 1
ATOM 837 C C . LEU A 1 108 ? 8.660 -3.175 -22.241 1.00 91.50 108 LEU A C 1
ATOM 839 O O . LEU A 1 108 ? 9.621 -3.452 -22.954 1.00 91.50 108 LEU A O 1
ATOM 843 N N . ASP A 1 109 ? 7.517 -2.700 -22.737 1.00 90.94 109 ASP A N 1
ATOM 844 C CA . ASP A 1 109 ? 7.297 -2.467 -24.169 1.00 90.94 109 ASP A CA 1
ATOM 845 C C . ASP A 1 109 ? 8.213 -1.348 -24.713 1.00 90.94 109 ASP A C 1
ATOM 847 O O . ASP A 1 109 ? 8.553 -1.337 -25.897 1.00 90.94 109 ASP A O 1
ATOM 851 N N . GLY A 1 110 ? 8.613 -0.404 -23.851 1.00 86.00 110 GLY A N 1
ATOM 852 C CA . GLY A 1 110 ? 9.545 0.679 -24.167 1.00 86.00 110 GLY A CA 1
ATOM 853 C C . GLY A 1 110 ? 11.023 0.273 -24.155 1.00 86.00 110 GLY A C 1
ATOM 854 O O . GLY A 1 110 ? 11.786 0.826 -24.936 1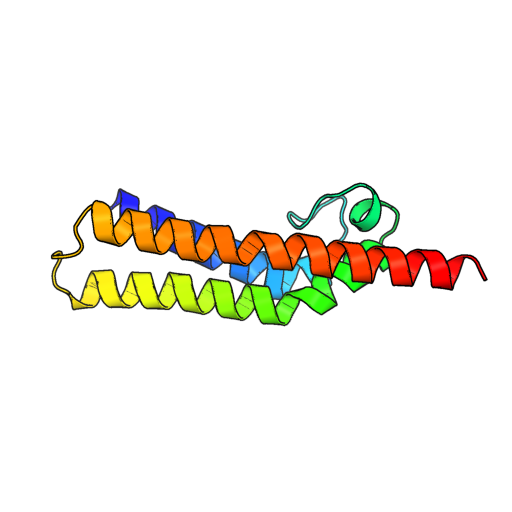.00 86.00 110 GLY A O 1
ATOM 855 N N . GLU A 1 111 ? 11.429 -0.688 -23.316 1.00 74.31 111 GLU A N 1
ATOM 856 C CA . GLU A 1 111 ? 12.794 -1.256 -23.302 1.00 74.31 111 GLU A CA 1
ATOM 857 C C . GLU A 1 111 ? 13.059 -2.224 -24.469 1.00 74.31 111 GLU A C 1
ATOM 859 O O . GLU A 1 111 ? 14.212 -2.464 -24.817 1.00 74.31 111 GLU A O 1
ATOM 864 N N . GLY A 1 112 ? 12.011 -2.803 -25.064 1.00 59.72 112 GLY A N 1
ATOM 865 C CA . GLY A 1 112 ? 12.118 -3.726 -26.200 1.00 59.72 112 GLY A CA 1
ATOM 866 C C . GLY A 1 112 ? 12.285 -3.063 -27.576 1.00 59.72 112 GLY A C 1
ATOM 867 O O . GLY A 1 112 ? 12.291 -3.777 -28.580 1.00 59.72 112 GLY A O 1
ATOM 868 N N . ARG A 1 113 ? 12.375 -1.728 -27.637 1.00 51.25 113 ARG A N 1
ATOM 869 C CA . ARG A 1 113 ? 12.631 -0.926 -28.846 1.00 51.25 113 ARG A CA 1
ATOM 870 C C . ARG A 1 113 ? 14.023 -0.312 -28.800 1.00 51.25 113 ARG A C 1
ATOM 872 O O . ARG A 1 113 ? 14.623 -0.213 -29.890 1.00 51.25 113 ARG A O 1
#

Secondary structure (DSSP, 8-state):
-HHHHHHHHHHHHHHHHHHHTGGGS-TTTS-S---TTTTS-HHHHHHHHHHHHHHHHHHHHHHHHHHHHHHHTTT---HHHHHHHHHHHHHTHHHHHHHHHHHHHHHHHHHT-

Solvent-accessible surface area (backbone atoms only — not comparable to full-atom values): 5859 Å² total; per-residue (Å²): 104,71,67,57,54,53,50,31,50,52,52,18,50,52,27,36,40,35,22,70,46,32,34,77,48,49,68,92,80,41,74,68,79,83,45,77,52,18,59,68,38,68,64,16,27,27,43,11,26,53,71,34,11,65,57,26,37,53,53,12,49,50,30,48,50,52,46,51,50,50,66,71,54,75,70,70,75,45,74,66,58,52,50,51,54,51,50,54,58,55,58,60,46,55,62,42,52,54,52,19,40,51,39,4,45,54,47,53,64,59,72,76,108

Radius of gyration: 16.09 Å; Cα contacts (8 Å, |Δi|>4): 129; chains: 1; bounding box: 35×21×51 Å

Organism: NCBI:txid2675216

Sequence (113 aa):
MIFMTVTLTLFGLLFLFMGLVAPRGDYRKFPGINTPTTTASKGAWQAAHRTVSTINVFIAIYFFGALGALWLASFQITGRTFFAILMVGLLMFVPVILVGNRAAQQYLDGEGR

Mean predicted aligned error: 4.9 Å

Nearest PDB structures (foldseek):
  8grx-assembly1_C  TM=7.150E-01  e=2.700E+00  Homo sapiens
  1ya9-assembly1_A  TM=6.203E-01  e=4.261E+00  Mus musculus